Protein AF-A0A146MHS2-F1 (afdb_monomer)

Radius of gyration: 18.78 Å; Cα contacts (8 Å, |Δi|>4): 60; chains: 1; bounding box: 48×32×53 Å

Nearest PDB structures (foldseek):
  8ud1-assembly1_1W  TM=9.564E-01  e=1.256E-07  Sus scrofa
  8ca5-assem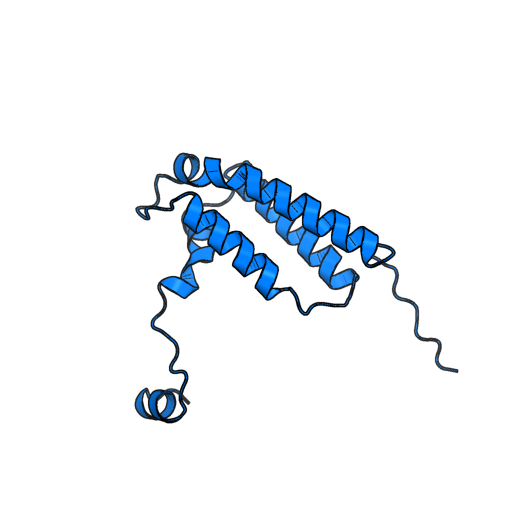bly1_W  TM=9.586E-01  e=1.730E-07  Mus musculus
  7vya-assembly1_E  TM=9.557E-01  e=2.949E-07  Sus scrofa
  7w1z-assembly1_E  TM=9.592E-01  e=3.650E-07  Sus scrofa
  6y79-assembly1_P  TM=8.421E-01  e=1.610E-05  Yarrowia lipolytica

InterPro domains:
  IPR016488 NADH dehydrogenase [ubiquinone] (complex I), alpha subcomplex, subunit 6 [PIRSF006643] (4-121)
  IPR016488 NADH dehydrogenase [ubiquinone] (complex I), alpha subcomplex, subunit 6 [PTHR12964] (6-120)
  IPR045299 NDUFA6, LYR domain [cd20266] (15-91)

pLDDT: mean 87.26, std 11.7, range [40.88, 97.81]

Structure (mmCIF, N/CA/C/O backbone):
data_AF-A0A146MHS2-F1
#
_entry.id   AF-A0A146MHS2-F1
#
loop_
_atom_site.group_PDB
_atom_site.id
_atom_site.type_symbol
_atom_site.label_atom_id
_atom_site.label_alt_id
_atom_site.label_comp_id
_atom_site.label_asym_id
_atom_site.label_entity_id
_atom_site.label_seq_id
_atom_site.pdbx_PDB_ins_code
_atom_site.Cartn_x
_atom_site.Cartn_y
_atom_site.Cartn_z
_atom_site.occupancy
_atom_site.B_iso_or_equiv
_atom_site.auth_seq_id
_atom_site.auth_comp_id
_atom_site.auth_asym_id
_atom_site.auth_atom_id
_atom_site.pdbx_PDB_model_num
ATOM 1 N N . MET A 1 1 ? -22.548 7.358 35.543 1.00 40.88 1 MET A N 1
ATOM 2 C CA . MET A 1 1 ? -22.529 6.824 34.163 1.00 40.88 1 MET A CA 1
ATOM 3 C C . MET A 1 1 ? -21.648 7.731 33.315 1.00 40.88 1 MET A C 1
ATOM 5 O O . MET A 1 1 ? -22.117 8.755 32.838 1.00 40.88 1 MET A O 1
ATOM 9 N N . SER A 1 2 ? -20.351 7.419 33.231 1.00 47.88 2 SER A N 1
ATOM 10 C CA . SER A 1 2 ? -19.401 8.141 32.376 1.00 47.88 2 SER A CA 1
ATOM 11 C C . SER A 1 2 ? -19.837 7.957 30.923 1.00 47.88 2 SER A C 1
ATOM 13 O O . SER A 1 2 ? -19.686 6.877 30.355 1.00 47.88 2 SER A O 1
ATOM 15 N N . GLY A 1 3 ? -20.494 8.973 30.364 1.00 53.56 3 GLY A N 1
ATOM 16 C CA . GLY A 1 3 ? -20.912 8.972 28.972 1.00 53.56 3 GLY A CA 1
ATOM 17 C C . GLY A 1 3 ? -19.668 8.948 28.101 1.00 53.56 3 GLY A C 1
ATOM 18 O O . GLY A 1 3 ? -18.960 9.951 28.013 1.00 53.56 3 GLY A O 1
ATOM 19 N N . VAL A 1 4 ? -19.390 7.806 27.474 1.00 59.06 4 VAL A N 1
ATOM 20 C CA . VAL A 1 4 ? -18.393 7.713 26.409 1.00 59.06 4 VAL A CA 1
ATOM 21 C C . VAL A 1 4 ? -18.814 8.731 25.355 1.00 59.06 4 VAL A C 1
ATOM 23 O O . VAL A 1 4 ? -19.807 8.530 24.658 1.00 59.06 4 VAL A O 1
ATOM 26 N N . LYS A 1 5 ? -18.123 9.878 25.300 1.00 60.97 5 LYS A N 1
ATOM 27 C CA . LYS A 1 5 ? -18.396 10.923 24.312 1.00 60.97 5 LYS A CA 1
ATOM 28 C C . LYS A 1 5 ? -18.246 10.280 22.938 1.00 60.97 5 LYS A C 1
ATOM 30 O O . LYS A 1 5 ? -17.130 9.971 22.527 1.00 60.97 5 LYS A O 1
ATOM 35 N N . ALA A 1 6 ? -19.369 10.052 22.258 1.00 66.56 6 ALA A N 1
ATOM 36 C CA . ALA A 1 6 ? -19.386 9.536 20.900 1.00 66.56 6 ALA A CA 1
ATOM 37 C C . ALA A 1 6 ? -18.605 10.515 20.015 1.00 66.56 6 ALA A C 1
ATOM 39 O O . ALA A 1 6 ? -19.066 11.621 19.722 1.00 66.56 6 ALA A O 1
ATOM 40 N N . ALA A 1 7 ? -17.373 10.142 19.668 1.00 71.19 7 ALA A N 1
ATOM 41 C CA . ALA A 1 7 ? -16.523 10.954 18.817 1.00 71.19 7 ALA A CA 1
ATOM 42 C C . ALA A 1 7 ? -17.188 11.077 17.444 1.00 71.19 7 ALA A C 1
ATOM 44 O O . ALA A 1 7 ? -17.619 10.076 16.868 1.00 71.19 7 ALA A O 1
ATOM 45 N N . ARG A 1 8 ? -17.287 12.307 16.927 1.00 76.94 8 ARG A N 1
ATOM 46 C CA . ARG A 1 8 ? -17.904 12.542 15.621 1.00 76.94 8 ARG A CA 1
ATOM 47 C C . ARG A 1 8 ? -17.107 11.793 14.541 1.00 76.94 8 ARG A C 1
ATOM 49 O O . ARG A 1 8 ? -15.880 11.932 14.510 1.00 76.94 8 ARG A O 1
ATOM 56 N N . PRO A 1 9 ? -17.768 11.003 13.677 1.00 77.88 9 PRO A N 1
ATOM 57 C CA . PRO A 1 9 ? -17.105 10.410 12.525 1.00 77.88 9 PRO A CA 1
ATOM 58 C C . PRO A 1 9 ? -16.625 11.520 11.586 1.00 77.88 9 PRO A C 1
ATOM 60 O O . PRO A 1 9 ? -17.307 12.533 11.432 1.00 77.88 9 PRO A O 1
ATOM 63 N N . ILE A 1 10 ? -15.456 11.330 10.969 1.00 82.56 10 ILE A N 1
ATOM 64 C CA . ILE A 1 10 ? -14.889 12.312 10.033 1.00 82.56 10 ILE A CA 1
ATOM 65 C C . ILE A 1 10 ? -15.715 12.312 8.749 1.00 82.56 10 ILE A C 1
ATOM 67 O O . ILE A 1 10 ? -16.176 13.359 8.302 1.00 82.56 10 ILE A O 1
ATOM 71 N N . LEU A 1 11 ? -15.914 11.127 8.164 1.00 88.25 11 LEU A N 1
ATOM 72 C CA . LEU A 1 11 ? -16.538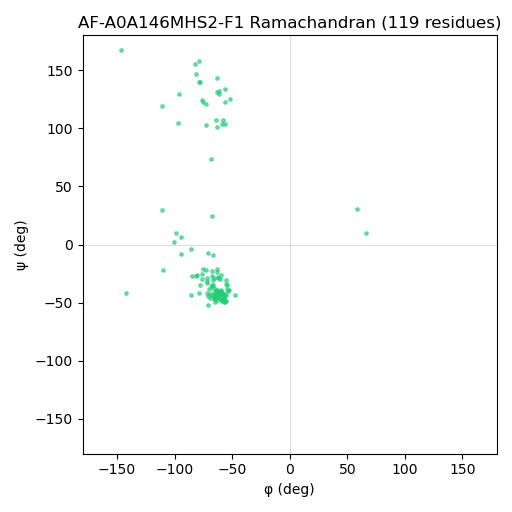 11.012 6.854 1.00 88.25 11 LEU A CA 1
ATOM 73 C C . LEU A 1 11 ? -17.459 9.793 6.756 1.00 88.25 11 LEU A C 1
ATOM 75 O O . LEU A 1 11 ? -18.506 9.877 6.113 1.00 88.25 11 LEU A O 1
ATOM 79 N N . SER A 1 12 ? -17.063 8.636 7.287 1.00 89.00 12 SER A N 1
ATOM 80 C CA . SER A 1 12 ? -17.819 7.380 7.217 1.00 89.00 12 SER A CA 1
ATOM 81 C C . SER A 1 12 ? -18.639 7.183 8.487 1.00 89.00 12 SER A C 1
ATOM 83 O O . SER A 1 12 ? -18.110 7.265 9.593 1.00 89.00 12 SER A O 1
ATOM 85 N N . ARG A 1 13 ? -19.937 6.892 8.350 1.00 89.94 13 ARG A N 1
ATOM 86 C CA . ARG A 1 13 ? -20.836 6.673 9.501 1.00 89.94 13 ARG A CA 1
ATOM 87 C C . ARG A 1 13 ? -20.784 5.241 10.025 1.00 89.94 13 ARG A C 1
ATOM 89 O O . ARG A 1 13 ? -21.067 4.997 11.191 1.00 89.94 13 ARG A O 1
ATOM 96 N N . ASN A 1 14 ? -20.455 4.292 9.153 1.00 92.12 14 ASN A N 1
ATOM 97 C CA . ASN A 1 14 ? -20.357 2.869 9.463 1.00 92.12 14 ASN A CA 1
ATOM 98 C C . ASN A 1 14 ? -19.245 2.202 8.630 1.00 92.12 14 ASN A C 1
ATOM 100 O O . ASN A 1 14 ? -18.731 2.766 7.660 1.00 92.12 14 ASN A O 1
ATOM 104 N N . HIS A 1 15 ? -18.885 0.971 8.997 1.00 93.06 15 HIS A N 1
ATOM 105 C CA . HIS A 1 15 ? -17.853 0.202 8.296 1.00 93.06 15 HIS A CA 1
ATOM 106 C C . HIS A 1 15 ? -18.197 -0.108 6.834 1.00 93.06 15 HIS A C 1
ATOM 108 O O . HIS A 1 15 ? -17.291 -0.255 6.015 1.00 93.06 15 HIS A O 1
ATOM 114 N N . ALA A 1 16 ? -19.481 -0.204 6.478 1.00 95.56 16 ALA A N 1
ATOM 115 C CA . ALA A 1 16 ? -19.889 -0.502 5.108 1.00 95.56 16 ALA A CA 1
ATOM 116 C C . ALA A 1 16 ? -19.596 0.672 4.156 1.00 95.56 16 ALA A C 1
ATOM 118 O O . ALA A 1 16 ? -19.157 0.451 3.026 1.00 95.56 16 ALA A O 1
ATOM 119 N N . GLU A 1 17 ? -19.797 1.912 4.610 1.00 94.88 17 GLU A N 1
ATOM 120 C CA . GLU A 1 17 ? -19.405 3.126 3.883 1.00 94.88 17 GLU A CA 1
ATOM 121 C C . GLU A 1 17 ? -17.886 3.236 3.756 1.00 94.88 17 GLU A C 1
ATOM 123 O O . GLU A 1 17 ? -17.380 3.427 2.647 1.00 94.88 17 GLU A O 1
ATOM 128 N N . ALA A 1 18 ? -17.159 3.026 4.859 1.00 95.00 18 ALA A N 1
ATOM 129 C CA . ALA A 1 18 ? -15.699 3.036 4.854 1.00 95.00 18 ALA A CA 1
ATOM 130 C C . ALA A 1 18 ? -15.148 1.996 3.864 1.00 95.00 18 ALA A C 1
ATOM 132 O O . ALA A 1 18 ? -14.343 2.323 2.994 1.00 95.00 18 ALA A O 1
ATOM 133 N N . ARG A 1 19 ? -15.663 0.758 3.897 1.00 95.62 19 ARG A N 1
ATOM 134 C CA . ARG A 1 19 ? -15.268 -0.316 2.971 1.00 95.62 19 ARG A CA 1
ATOM 135 C C . ARG A 1 19 ? -15.516 0.055 1.509 1.00 95.62 19 ARG A C 1
ATOM 137 O O . ARG A 1 19 ? -14.661 -0.212 0.667 1.00 95.62 19 ARG A O 1
ATOM 144 N N . ARG A 1 20 ? -16.658 0.677 1.189 1.00 96.50 20 ARG A N 1
ATOM 145 C CA . ARG A 1 20 ? -16.942 1.156 -0.177 1.00 96.50 20 ARG A CA 1
ATOM 146 C C . ARG A 1 20 ? -15.900 2.175 -0.640 1.00 96.50 20 ARG A C 1
ATOM 148 O O . ARG A 1 20 ? -15.430 2.082 -1.773 1.00 96.50 20 ARG A O 1
ATOM 155 N N . ARG A 1 21 ? -15.497 3.099 0.234 1.00 96.12 21 ARG A N 1
ATOM 156 C CA . ARG A 1 21 ? -14.469 4.105 -0.070 1.00 96.12 21 ARG A CA 1
ATOM 157 C C . ARG A 1 21 ? -13.084 3.496 -0.248 1.00 96.12 21 ARG A C 1
ATOM 159 O O . ARG A 1 21 ? -12.433 3.814 -1.238 1.00 96.12 21 ARG A O 1
ATOM 166 N N . VAL A 1 22 ? -12.683 2.565 0.622 1.00 96.75 22 VAL A N 1
ATOM 167 C CA . VAL A 1 22 ? -11.416 1.821 0.479 1.00 96.75 22 VAL A CA 1
ATOM 168 C C . VAL A 1 22 ? -11.359 1.094 -0.866 1.00 96.75 22 VAL A C 1
ATOM 170 O O . VAL A 1 22 ? -10.365 1.198 -1.577 1.00 96.75 22 VAL A O 1
ATOM 173 N N . ILE A 1 23 ? -12.431 0.397 -1.259 1.00 97.06 23 ILE A N 1
ATOM 174 C CA . ILE A 1 23 ? -12.478 -0.319 -2.546 1.00 97.06 23 ILE A CA 1
ATOM 175 C C . ILE A 1 23 ? -12.427 0.656 -3.726 1.00 97.06 23 ILE A C 1
ATOM 177 O O . ILE A 1 23 ? -11.748 0.385 -4.716 1.00 97.06 23 ILE A O 1
ATOM 181 N N . SER A 1 24 ? -13.132 1.786 -3.637 1.00 97.44 24 SER A N 1
ATOM 182 C CA . SER A 1 24 ? -13.083 2.824 -4.671 1.00 97.44 24 SER A CA 1
ATOM 183 C C . SER A 1 24 ? -11.659 3.354 -4.862 1.00 97.44 24 SER A C 1
ATOM 185 O O . SER A 1 24 ? -11.156 3.385 -5.986 1.00 97.44 24 SER A O 1
ATOM 187 N N . LEU A 1 25 ? -10.978 3.668 -3.756 1.00 97.69 25 LEU A N 1
ATOM 188 C CA . LEU A 1 25 ? -9.588 4.111 -3.744 1.00 97.69 25 LEU A CA 1
ATOM 189 C C . LEU A 1 25 ? -8.639 3.044 -4.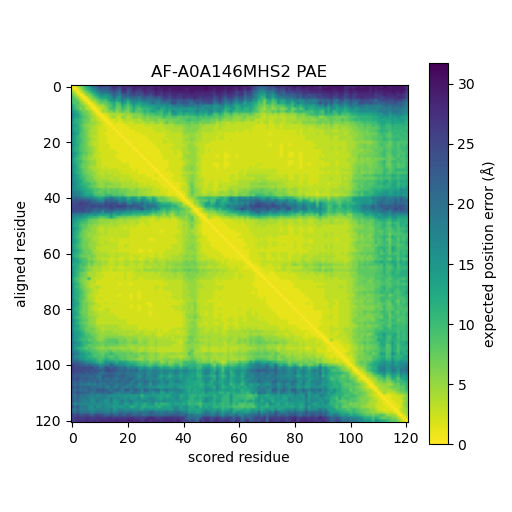309 1.00 97.69 25 LEU A C 1
ATOM 191 O O . LEU A 1 25 ? -7.807 3.362 -5.153 1.00 97.69 25 LEU A O 1
ATOM 195 N N . TYR A 1 26 ? -8.803 1.775 -3.919 1.00 97.81 26 TYR A N 1
ATOM 196 C CA . TYR A 1 26 ? -8.012 0.667 -4.463 1.00 97.81 26 TYR A CA 1
ATOM 197 C C . TYR A 1 26 ? -8.143 0.571 -5.988 1.00 97.81 26 TYR A C 1
ATOM 199 O O . TYR A 1 26 ? -7.152 0.433 -6.700 1.00 97.81 26 TYR A O 1
ATOM 207 N N . ARG A 1 27 ? -9.369 0.697 -6.514 1.00 97.81 27 ARG A N 1
ATOM 208 C CA . ARG A 1 27 ? -9.621 0.690 -7.963 1.00 97.81 27 ARG A CA 1
ATOM 209 C C . ARG A 1 27 ? -9.031 1.915 -8.660 1.00 97.81 27 ARG A C 1
ATOM 211 O O . ARG A 1 27 ? -8.630 1.793 -9.812 1.00 97.81 27 ARG A O 1
ATOM 218 N N . ALA A 1 28 ? -9.026 3.078 -8.008 1.00 97.81 28 ALA A N 1
ATOM 219 C CA . ALA A 1 28 ? -8.418 4.290 -8.548 1.00 97.81 28 ALA A CA 1
ATOM 220 C C . ALA A 1 28 ? -6.902 4.121 -8.700 1.00 97.81 28 ALA A C 1
ATOM 222 O O . ALA A 1 28 ? -6.389 4.290 -9.801 1.00 97.81 28 ALA A O 1
ATOM 223 N N . TRP A 1 29 ? -6.228 3.644 -7.650 1.00 97.25 29 TRP A N 1
ATOM 224 C CA . TRP A 1 29 ? -4.814 3.278 -7.712 1.00 97.25 29 TRP A CA 1
ATOM 225 C C . TRP A 1 29 ? -4.536 2.242 -8.794 1.00 97.25 29 TRP A C 1
ATOM 227 O O . TRP A 1 29 ? -3.658 2.447 -9.623 1.00 97.25 29 TRP A O 1
ATOM 237 N N . TYR A 1 30 ? -5.328 1.168 -8.855 1.00 96.50 30 TYR A N 1
ATOM 238 C CA . TYR A 1 30 ? -5.142 0.111 -9.850 1.00 96.50 30 TYR A CA 1
ATOM 239 C C . TYR A 1 30 ? -5.146 0.636 -11.295 1.00 96.50 30 TYR A C 1
ATOM 241 O O . TYR A 1 30 ? -4.413 0.112 -12.127 1.00 96.50 30 TYR A O 1
ATOM 249 N N . ARG A 1 31 ? -5.939 1.675 -11.595 1.00 96.62 31 ARG A N 1
ATOM 250 C CA . ARG A 1 31 ? -5.952 2.321 -12.917 1.00 96.62 31 ARG A CA 1
ATOM 251 C C . ARG A 1 31 ? -4.759 3.243 -13.159 1.00 96.62 31 ARG A C 1
ATOM 253 O O . ARG A 1 31 ? -4.382 3.386 -14.312 1.00 96.62 31 ARG A O 1
ATOM 260 N N . GLN A 1 32 ? -4.193 3.850 -12.115 1.00 94.69 32 GLN A N 1
ATOM 261 C CA . GLN A 1 32 ? -3.045 4.752 -12.247 1.00 94.69 32 GLN A CA 1
ATOM 262 C C . GLN A 1 32 ? -1.724 3.994 -12.437 1.00 94.69 32 GLN A C 1
ATOM 264 O O . GLN A 1 32 ? -0.855 4.447 -13.174 1.00 94.69 32 GLN A O 1
ATOM 269 N N . LEU A 1 33 ? -1.572 2.821 -11.808 1.00 93.56 33 LEU A N 1
ATOM 270 C CA . LEU A 1 33 ? -0.304 2.078 -11.801 1.00 93.56 33 LEU A CA 1
ATOM 271 C C . LEU A 1 33 ? 0.320 1.815 -13.187 1.00 93.56 33 LEU A C 1
ATOM 273 O O . LEU A 1 33 ? 1.537 1.930 -13.285 1.00 93.56 33 LEU A O 1
ATOM 277 N N . PRO A 1 34 ? -0.432 1.489 -14.259 1.00 93.94 34 PRO A N 1
ATOM 278 C CA . PRO A 1 34 ? 0.159 1.265 -15.578 1.00 93.94 34 PRO A CA 1
ATOM 279 C C . PRO A 1 34 ? 0.841 2.493 -16.197 1.00 93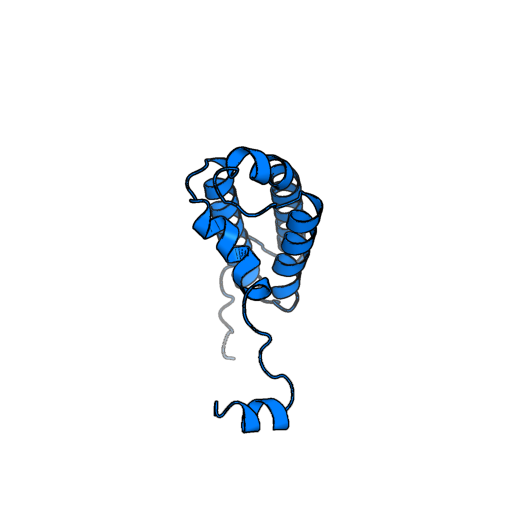.94 34 PRO A C 1
ATOM 281 O O . PRO A 1 34 ? 1.677 2.324 -17.081 1.00 93.94 34 PRO A O 1
ATOM 284 N N . PHE A 1 35 ? 0.504 3.708 -15.756 1.00 92.12 35 PHE A N 1
ATOM 285 C CA . PHE A 1 35 ? 1.122 4.939 -16.258 1.00 92.12 35 PHE A CA 1
ATOM 286 C C . PHE A 1 35 ? 2.475 5.226 -15.596 1.00 92.12 35 PHE A C 1
ATOM 288 O O . PHE A 1 35 ? 3.362 5.784 -16.240 1.00 92.12 35 PHE A O 1
ATOM 295 N N . ILE A 1 36 ? 2.674 4.742 -14.365 1.00 91.19 36 ILE A N 1
ATOM 296 C CA . ILE A 1 36 ? 3.859 5.031 -13.549 1.00 91.19 36 ILE A CA 1
ATOM 297 C C . ILE A 1 36 ? 5.176 4.660 -14.252 1.00 91.19 36 ILE A C 1
ATOM 299 O O . ILE A 1 36 ? 6.044 5.522 -14.310 1.00 91.19 36 ILE A O 1
ATOM 303 N N . PRO A 1 37 ? 5.375 3.460 -14.839 1.00 89.62 37 PRO A N 1
ATOM 304 C CA . PRO A 1 37 ? 6.662 3.120 -15.459 1.00 89.62 37 PRO A CA 1
ATOM 305 C C . PRO A 1 37 ? 7.053 4.049 -16.614 1.00 89.62 37 PRO A C 1
ATOM 307 O O . PRO A 1 37 ? 8.233 4.272 -16.863 1.00 89.62 37 PRO A O 1
ATOM 310 N N . LYS A 1 38 ? 6.056 4.593 -17.324 1.00 88.00 38 LYS A N 1
ATOM 311 C CA . LYS A 1 38 ? 6.276 5.541 -18.418 1.00 88.00 38 LYS A CA 1
ATOM 312 C C . LYS A 1 38 ? 6.558 6.946 -17.891 1.00 88.00 38 LYS A C 1
ATOM 314 O O . LYS A 1 38 ? 7.406 7.639 -18.433 1.00 88.00 38 LYS A O 1
ATOM 319 N N . GLU A 1 39 ? 5.815 7.367 -16.876 1.00 89.25 39 GLU A N 1
ATOM 320 C CA . GLU A 1 39 ? 5.920 8.693 -16.266 1.00 89.25 39 GLU A CA 1
ATOM 321 C C . GLU A 1 39 ? 7.204 8.866 -15.440 1.00 89.25 39 GLU A C 1
ATOM 323 O O . GLU A 1 39 ? 7.784 9.947 -15.425 1.00 89.25 39 GLU A O 1
ATOM 328 N N . TYR A 1 40 ? 7.673 7.786 -14.814 1.00 86.62 40 TYR A N 1
ATOM 329 C CA . TYR A 1 40 ? 8.819 7.744 -13.902 1.00 86.62 40 TYR A CA 1
ATOM 330 C C . TYR A 1 40 ? 10.016 6.979 -14.492 1.00 86.62 40 TYR A C 1
ATOM 332 O O . TYR A 1 40 ? 10.806 6.374 -13.767 1.00 86.62 40 TYR A O 1
ATOM 340 N N . SER A 1 41 ? 10.158 6.983 -15.821 1.00 77.81 41 SER A N 1
ATOM 341 C CA . SER A 1 41 ? 11.186 6.207 -16.531 1.00 77.81 41 SER A CA 1
ATOM 342 C C . SER A 1 41 ? 12.626 6.664 -16.264 1.00 77.81 41 SER A C 1
ATOM 344 O O . SER A 1 41 ? 13.564 6.023 -16.728 1.00 77.81 41 SER A O 1
ATOM 346 N N . HIS A 1 42 ? 12.823 7.802 -15.591 1.00 70.81 42 HIS A N 1
ATOM 347 C CA . HIS A 1 42 ? 14.154 8.338 -15.302 1.00 70.81 42 HIS A CA 1
ATOM 348 C C . HIS A 1 42 ? 14.858 7.581 -14.172 1.00 70.81 42 HIS A C 1
ATOM 350 O O . HIS A 1 42 ? 16.089 7.588 -14.095 1.00 70.81 42 HIS A O 1
ATOM 356 N N . SER A 1 43 ? 14.102 6.882 -13.329 1.00 65.25 43 SER A N 1
ATOM 357 C CA . SER A 1 43 ? 14.651 5.980 -12.334 1.00 65.25 43 SER A CA 1
ATOM 358 C C . SER A 1 43 ? 15.117 4.691 -12.999 1.00 65.25 43 SER A C 1
ATOM 360 O O . SER A 1 43 ? 14.340 4.003 -13.652 1.00 65.25 43 SER A O 1
ATOM 362 N N . SER A 1 44 ? 16.381 4.328 -12.798 1.00 57.53 44 SER A N 1
ATOM 363 C CA . SER A 1 44 ? 17.039 3.134 -13.351 1.00 57.53 44 SER A CA 1
ATOM 364 C C . SER A 1 44 ? 16.516 1.795 -12.796 1.00 57.53 44 SER A C 1
ATOM 366 O O . SER A 1 44 ? 17.253 0.811 -12.759 1.00 57.53 44 SER A O 1
ATOM 368 N N . VAL A 1 45 ? 15.276 1.751 -12.307 1.00 63.81 45 VAL A N 1
ATOM 369 C CA . VAL A 1 45 ? 14.632 0.566 -11.743 1.00 63.81 45 VAL A CA 1
ATOM 370 C C . VAL A 1 45 ? 13.521 0.121 -12.685 1.00 63.81 45 VAL A C 1
ATOM 372 O O . VAL A 1 45 ? 12.548 0.846 -12.893 1.00 63.81 45 VAL A O 1
ATOM 375 N N . ASP A 1 46 ? 13.645 -1.100 -13.204 1.00 72.25 46 ASP A N 1
ATOM 376 C CA . ASP A 1 46 ? 12.654 -1.751 -14.065 1.00 72.25 46 ASP A CA 1
ATOM 377 C C . ASP A 1 46 ? 11.372 -2.100 -13.281 1.00 72.25 46 ASP A C 1
ATOM 379 O O . ASP A 1 46 ? 11.089 -3.257 -12.950 1.00 72.25 46 ASP A O 1
ATOM 383 N N . LEU A 1 47 ? 10.564 -1.089 -12.950 1.00 82.69 47 LEU A N 1
ATOM 384 C CA . LEU A 1 47 ? 9.247 -1.293 -12.355 1.00 82.69 47 LEU A CA 1
ATOM 385 C C . LEU A 1 47 ? 8.280 -1.822 -13.409 1.00 82.69 47 LEU A C 1
ATOM 387 O O . LEU A 1 47 ? 7.730 -1.089 -14.229 1.00 82.69 47 LEU A O 1
ATOM 391 N N . THR A 1 48 ? 8.013 -3.121 -13.346 1.00 89.81 48 THR A N 1
ATOM 392 C CA . THR A 1 48 ? 6.965 -3.730 -14.163 1.00 89.81 48 THR A CA 1
ATOM 393 C C . THR A 1 48 ? 5.587 -3.528 -13.522 1.00 89.81 48 THR A C 1
ATOM 395 O O . THR A 1 48 ? 5.421 -3.537 -12.299 1.00 89.81 48 THR A O 1
ATOM 398 N N . VAL A 1 49 ? 4.551 -3.390 -14.354 1.00 92.06 49 VAL A N 1
ATOM 399 C CA . VAL A 1 49 ? 3.155 -3.230 -13.900 1.00 92.06 49 VAL A CA 1
ATOM 400 C C . VAL A 1 49 ? 2.707 -4.341 -12.923 1.00 92.06 49 VAL A C 1
ATOM 402 O O . VAL A 1 49 ? 2.065 -4.025 -11.916 1.00 92.06 49 VAL A O 1
ATOM 405 N N . PRO A 1 50 ? 3.066 -5.630 -13.114 1.00 93.44 50 PRO A N 1
ATOM 406 C CA . PRO A 1 50 ? 2.759 -6.679 -12.141 1.00 93.44 50 PRO A CA 1
ATOM 407 C C . PRO A 1 50 ? 3.372 -6.448 -10.752 1.00 93.44 50 PRO A C 1
ATOM 409 O O . PRO A 1 50 ? 2.697 -6.703 -9.749 1.00 93.44 50 PRO A O 1
ATOM 412 N N . VAL A 1 51 ? 4.610 -5.940 -10.686 1.00 91.81 51 VAL A N 1
ATOM 413 C CA . VAL A 1 51 ? 5.305 -5.621 -9.425 1.00 91.81 51 VAL A CA 1
ATOM 414 C C . VAL A 1 51 ? 4.584 -4.490 -8.697 1.00 91.81 51 VAL A C 1
ATOM 416 O O . VAL A 1 51 ? 4.249 -4.632 -7.519 1.00 91.81 51 VAL A O 1
ATOM 419 N N . LEU A 1 52 ? 4.219 -3.423 -9.414 1.00 93.25 52 LEU A N 1
ATOM 420 C CA . LEU A 1 52 ? 3.426 -2.319 -8.863 1.00 93.25 52 LEU A CA 1
ATOM 421 C C . LEU A 1 52 ? 2.089 -2.805 -8.277 1.00 93.25 52 LEU A C 1
ATOM 423 O O . LEU A 1 52 ? 1.704 -2.431 -7.167 1.00 93.25 52 LEU A O 1
ATOM 427 N N . HIS A 1 53 ? 1.380 -3.688 -8.986 1.00 94.94 53 HIS A N 1
ATOM 428 C CA . HIS A 1 53 ? 0.126 -4.259 -8.490 1.00 94.94 53 HIS A CA 1
ATOM 429 C C . HIS A 1 53 ? 0.313 -5.142 -7.253 1.00 94.94 53 HIS A C 1
ATOM 431 O O . HIS A 1 53 ? -0.554 -5.156 -6.372 1.00 94.94 53 HIS A O 1
ATOM 437 N N . ALA A 1 54 ? 1.403 -5.910 -7.188 1.00 94.38 54 ALA A N 1
ATOM 438 C CA . ALA A 1 54 ? 1.736 -6.698 -6.010 1.00 94.38 54 ALA A CA 1
ATOM 439 C C . ALA A 1 54 ? 1.994 -5.789 -4.807 1.00 94.38 54 ALA A C 1
ATOM 441 O O . ALA A 1 54 ? 1.395 -6.013 -3.751 1.00 94.38 54 ALA A O 1
ATOM 442 N N . ARG A 1 55 ? 2.761 -4.712 -5.006 1.00 93.38 55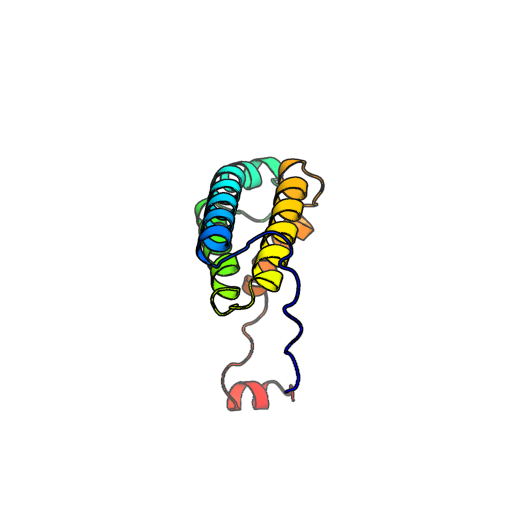 ARG A N 1
ATOM 443 C CA . ARG A 1 55 ? 3.059 -3.754 -3.945 1.00 93.38 55 ARG A CA 1
ATOM 444 C C . ARG A 1 55 ? 1.815 -3.030 -3.446 1.00 93.38 55 ARG A C 1
ATOM 446 O O . ARG A 1 55 ? 1.586 -2.979 -2.243 1.00 93.38 55 ARG A O 1
ATOM 453 N N . LEU A 1 56 ? 0.928 -2.598 -4.346 1.00 95.44 56 LEU A N 1
ATOM 454 C CA . LEU A 1 56 ? -0.363 -2.011 -3.966 1.00 95.44 56 LEU A CA 1
ATOM 455 C C . LEU A 1 56 ? -1.181 -2.950 -3.065 1.00 95.44 56 LEU A C 1
ATOM 457 O O . LEU A 1 56 ? -1.772 -2.518 -2.077 1.00 95.44 56 LEU A O 1
ATOM 461 N N . ARG A 1 57 ? -1.226 -4.252 -3.382 1.00 96.19 57 ARG A N 1
ATOM 462 C CA . ARG A 1 57 ? -1.930 -5.232 -2.534 1.00 96.19 57 ARG A CA 1
ATOM 463 C C . ARG A 1 57 ? -1.293 -5.359 -1.157 1.00 96.19 57 ARG A C 1
ATOM 465 O O . ARG A 1 57 ? -2.017 -5.532 -0.179 1.00 96.19 57 ARG A O 1
ATOM 472 N N . GLU A 1 58 ? 0.029 -5.323 -1.083 1.00 95.25 58 GLU A N 1
ATOM 473 C CA . GLU A 1 58 ? 0.756 -5.402 0.177 1.00 95.25 58 GLU A CA 1
ATOM 474 C C . GLU A 1 58 ? 0.476 -4.186 1.065 1.00 95.25 58 GLU A C 1
ATOM 476 O O . GLU A 1 58 ? 0.094 -4.356 2.221 1.00 95.25 58 GLU A O 1
ATOM 481 N N . GLU A 1 59 ? 0.542 -2.975 0.510 1.00 94.69 59 GLU A N 1
ATOM 482 C CA . GLU A 1 59 ? 0.277 -1.731 1.244 1.00 94.69 59 GLU A CA 1
ATOM 483 C C . GLU A 1 59 ? -1.149 -1.669 1.813 1.00 94.69 59 GLU A C 1
ATOM 485 O O . GLU A 1 59 ? -1.361 -1.295 2.970 1.00 94.69 59 GLU A O 1
ATOM 490 N N . PHE A 1 60 ? -2.148 -2.128 1.052 1.00 95.94 60 PHE A N 1
ATOM 491 C CA . PHE A 1 60 ? -3.516 -2.244 1.569 1.00 95.94 60 PHE A CA 1
ATOM 492 C C . PHE A 1 60 ? -3.635 -3.328 2.652 1.00 95.94 60 PHE A C 1
ATOM 494 O O . PHE A 1 60 ? -4.381 -3.156 3.617 1.00 95.94 60 PHE A O 1
ATOM 501 N N . ARG A 1 61 ? -2.888 -4.436 2.537 1.00 95.62 61 ARG A N 1
ATOM 502 C CA . ARG A 1 61 ? -2.885 -5.515 3.539 1.00 95.62 61 ARG A CA 1
ATOM 503 C C . ARG A 1 61 ? -2.188 -5.130 4.839 1.00 95.62 61 ARG A C 1
ATOM 505 O O . ARG A 1 61 ? -2.637 -5.604 5.881 1.00 95.62 61 ARG A O 1
ATOM 512 N N . LYS A 1 62 ? -1.166 -4.267 4.810 1.00 94.19 62 LYS A N 1
ATOM 513 C CA . LYS A 1 62 ? -0.505 -3.743 6.024 1.00 94.19 62 LYS A CA 1
ATOM 514 C C . LYS A 1 62 ? -1.503 -3.085 6.984 1.00 94.19 62 LYS A C 1
ATOM 516 O O . LYS A 1 62 ? -1.338 -3.163 8.192 1.00 94.19 62 LYS A O 1
ATOM 521 N N . ASN A 1 63 ? -2.579 -2.507 6.448 1.00 95.00 63 ASN A N 1
ATOM 522 C CA . ASN A 1 63 ? -3.602 -1.792 7.212 1.00 95.00 63 ASN A CA 1
ATOM 523 C C . ASN A 1 63 ? -4.862 -2.630 7.517 1.00 95.00 63 ASN A C 1
ATOM 525 O O . ASN A 1 63 ? -5.863 -2.082 7.978 1.00 95.00 63 ASN A O 1
ATOM 529 N N . LYS A 1 64 ? -4.848 -3.949 7.265 1.00 94.38 64 LYS A N 1
ATOM 530 C CA . LYS A 1 64 ? -6.041 -4.814 7.382 1.00 94.38 64 LYS A CA 1
ATOM 531 C C . LYS A 1 64 ? -6.619 -4.897 8.802 1.00 94.38 64 LYS A C 1
ATOM 533 O O . LYS A 1 64 ? -7.816 -5.119 8.955 1.00 94.38 64 LYS A O 1
ATOM 538 N N . ASP A 1 65 ? -5.773 -4.746 9.821 1.00 95.50 65 ASP A N 1
ATOM 539 C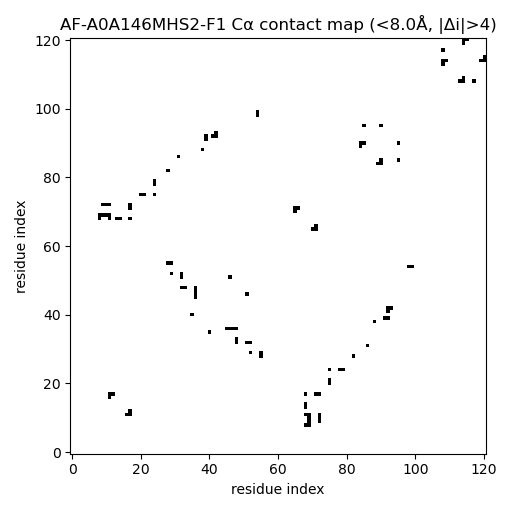 CA . ASP A 1 65 ? -6.139 -4.969 11.226 1.00 95.50 65 ASP A CA 1
ATOM 540 C C . ASP A 1 65 ? -6.758 -3.718 11.880 1.00 95.50 65 ASP A C 1
ATOM 542 O O . ASP A 1 65 ? -7.223 -3.760 13.022 1.00 95.5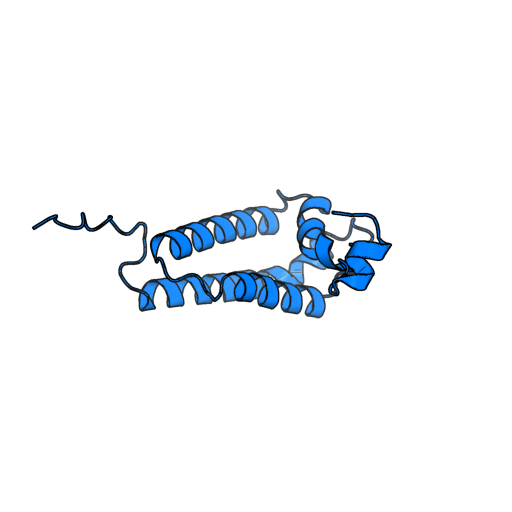0 65 ASP A O 1
ATOM 546 N N . ILE A 1 66 ? -6.805 -2.597 11.152 1.00 94.62 66 ILE A N 1
ATOM 547 C CA . ILE A 1 66 ? -7.336 -1.324 11.638 1.00 94.62 66 ILE A CA 1
ATOM 548 C C . ILE A 1 66 ? -8.865 -1.378 11.682 1.00 94.62 66 ILE A C 1
ATOM 550 O O . ILE A 1 66 ? -9.530 -1.584 10.667 1.00 94.62 66 ILE A O 1
ATOM 554 N N . LYS A 1 67 ? -9.426 -1.142 12.875 1.00 93.06 67 LYS A N 1
ATOM 555 C CA . LYS A 1 67 ? -10.878 -1.173 13.124 1.00 93.06 67 LYS A CA 1
ATOM 556 C C . LYS A 1 67 ? -11.503 0.198 13.395 1.00 93.06 67 LYS A C 1
ATOM 558 O O . LYS A 1 67 ? -12.702 0.347 13.216 1.00 93.06 67 LYS A O 1
ATOM 563 N N . ASP A 1 68 ? -10.750 1.209 13.822 1.00 92.62 68 ASP A N 1
ATOM 564 C CA . ASP A 1 68 ? -11.340 2.535 14.070 1.00 92.62 68 ASP A CA 1
ATOM 565 C C . ASP A 1 68 ? -11.679 3.225 12.738 1.00 92.62 68 ASP A C 1
ATOM 567 O O . ASP A 1 68 ? -10.792 3.476 11.918 1.00 92.62 68 ASP A O 1
ATOM 571 N N . LEU A 1 69 ? -12.958 3.564 12.534 1.00 92.50 69 LEU A N 1
ATOM 572 C CA . LEU A 1 69 ? -13.432 4.254 11.329 1.00 92.50 69 LEU A CA 1
ATOM 573 C C . LEU A 1 69 ? -12.672 5.547 11.043 1.00 92.50 69 LEU A C 1
ATOM 575 O O . LEU A 1 69 ? -12.410 5.848 9.883 1.00 92.50 69 LEU A O 1
ATOM 579 N N . ARG A 1 70 ? -12.321 6.318 12.074 1.00 92.31 70 ARG A N 1
ATOM 580 C CA . ARG A 1 70 ? -11.662 7.620 11.898 1.00 92.31 70 ARG A CA 1
ATOM 581 C C . ARG A 1 70 ? -10.252 7.444 11.355 1.00 92.31 70 ARG A C 1
ATOM 583 O O . ARG A 1 70 ? -9.808 8.235 10.532 1.00 92.31 70 ARG A O 1
ATOM 590 N N . ILE A 1 71 ? -9.571 6.384 11.791 1.00 94.19 71 ILE A N 1
ATOM 591 C CA . ILE A 1 71 ? -8.244 6.030 11.284 1.00 94.19 71 ILE A CA 1
ATOM 592 C C . ILE A 1 71 ? -8.362 5.553 9.838 1.00 94.19 71 ILE A C 1
ATOM 594 O O . ILE A 1 71 ? -7.570 5.971 8.998 1.00 94.19 71 ILE A O 1
ATOM 598 N N . ILE A 1 72 ? -9.377 4.741 9.525 1.00 95.50 72 ILE A N 1
ATOM 599 C CA . ILE A 1 72 ? -9.638 4.300 8.150 1.00 95.50 72 ILE A CA 1
ATOM 600 C C . ILE A 1 72 ? -9.892 5.509 7.238 1.00 95.50 72 ILE A C 1
ATOM 602 O O . ILE A 1 72 ? -9.265 5.612 6.188 1.00 95.50 72 ILE A O 1
ATOM 606 N N . ASP A 1 73 ? -10.751 6.447 7.643 1.00 94.69 73 ASP A N 1
ATOM 607 C CA . ASP A 1 73 ? -11.034 7.666 6.876 1.00 94.69 73 ASP A CA 1
ATOM 608 C C . ASP A 1 73 ? -9.781 8.530 6.682 1.00 94.69 73 ASP A C 1
ATOM 610 O O . ASP A 1 73 ? -9.525 9.008 5.576 1.00 94.69 73 ASP A O 1
ATOM 614 N N . LEU A 1 74 ? -8.969 8.695 7.731 1.00 95.06 74 LEU A N 1
ATOM 615 C CA . LEU A 1 74 ? -7.716 9.443 7.651 1.00 95.06 74 LEU A CA 1
ATOM 616 C C . LEU A 1 74 ? -6.726 8.790 6.677 1.00 95.06 74 LEU A C 1
ATOM 618 O O . LEU A 1 74 ? -6.080 9.484 5.893 1.00 95.06 74 LEU A O 1
ATOM 622 N N . LEU A 1 75 ? -6.619 7.459 6.703 1.00 96.44 75 LEU A N 1
ATOM 623 C CA . LEU A 1 75 ? -5.778 6.716 5.769 1.00 96.44 75 LEU A CA 1
ATOM 624 C C . LEU A 1 75 ? -6.288 6.855 4.338 1.00 96.44 75 LEU A C 1
ATOM 626 O O . LEU A 1 75 ? -5.489 7.127 3.449 1.00 96.44 75 LEU A O 1
ATOM 630 N N . ILE A 1 76 ? -7.598 6.740 4.110 1.00 96.19 76 ILE A N 1
ATOM 631 C CA . ILE A 1 76 ? -8.182 6.962 2.782 1.00 96.19 76 ILE A CA 1
ATOM 632 C C . ILE A 1 76 ? -7.800 8.350 2.269 1.00 96.19 76 ILE A C 1
ATOM 634 O O . ILE A 1 76 ? -7.316 8.455 1.148 1.00 96.19 76 ILE A O 1
ATOM 638 N N . HIS A 1 77 ? -7.962 9.393 3.088 1.00 96.19 77 HIS A N 1
ATOM 639 C CA . HIS A 1 77 ? -7.620 10.755 2.686 1.00 96.19 77 HIS A CA 1
ATOM 640 C C . HIS A 1 77 ? -6.127 10.906 2.361 1.00 96.19 77 HIS A C 1
ATOM 642 O O . HIS A 1 77 ? -5.775 11.454 1.319 1.00 96.19 77 HIS A O 1
ATOM 648 N N . ARG A 1 78 ? -5.242 10.345 3.195 1.00 96.62 78 ARG A N 1
ATOM 649 C CA . ARG A 1 78 ? -3.794 10.340 2.937 1.00 96.62 78 ARG A CA 1
ATOM 650 C C . ARG A 1 78 ? -3.461 9.694 1.590 1.00 96.62 78 ARG A C 1
ATOM 652 O O . ARG A 1 78 ? -2.741 10.279 0.794 1.00 96.62 78 ARG A O 1
ATOM 659 N N . TRP A 1 79 ? -4.013 8.514 1.326 1.00 96.88 79 TRP A N 1
ATOM 660 C CA . TRP A 1 79 ? -3.766 7.771 0.089 1.00 96.88 79 TRP A CA 1
ATOM 661 C C . TRP A 1 79 ? -4.445 8.384 -1.145 1.00 96.88 79 TRP A C 1
ATOM 663 O O . TRP A 1 79 ? -4.024 8.108 -2.266 1.00 96.88 79 TRP A O 1
ATOM 673 N N . GLN A 1 80 ? -5.493 9.191 -0.965 1.00 97.25 80 GLN A N 1
ATOM 674 C CA . GLN A 1 80 ? -6.074 10.004 -2.036 1.00 97.25 80 GLN A CA 1
ATOM 675 C C . GLN A 1 80 ? -5.148 11.157 -2.424 1.00 97.25 80 GLN A C 1
ATOM 677 O O . GLN A 1 80 ? -4.942 11.374 -3.613 1.00 97.25 80 GLN A O 1
ATOM 682 N N . ASN A 1 81 ? -4.571 11.856 -1.444 1.00 97.12 81 ASN A N 1
ATOM 683 C CA . ASN A 1 81 ? -3.606 12.926 -1.709 1.00 97.12 81 ASN A CA 1
ATOM 684 C C . ASN A 1 81 ? -2.357 12.370 -2.401 1.00 97.12 81 ASN A C 1
ATOM 686 O O . ASN A 1 81 ? -1.948 12.886 -3.432 1.00 97.12 81 ASN A O 1
ATOM 690 N N . GLU A 1 82 ? -1.842 11.243 -1.911 1.00 96.12 82 GLU A N 1
ATOM 691 C CA . GLU A 1 82 ? -0.726 10.522 -2.530 1.00 96.12 82 GLU A CA 1
ATOM 692 C C . GLU A 1 82 ? -1.017 10.151 -3.998 1.00 96.12 82 GLU A C 1
ATOM 694 O O . GLU A 1 82 ? -0.173 10.331 -4.872 1.00 96.12 82 GLU A O 1
ATOM 699 N N . LEU A 1 83 ? -2.236 9.680 -4.299 1.00 96.75 83 LEU A N 1
ATOM 700 C CA . LEU A 1 83 ? -2.641 9.366 -5.671 1.00 96.75 83 LEU A CA 1
ATOM 701 C C . LEU A 1 83 ? -2.636 10.610 -6.564 1.00 96.75 83 LEU A C 1
ATOM 703 O O . LEU A 1 83 ? -2.235 10.522 -7.721 1.00 96.75 83 LEU A O 1
ATOM 707 N N . LEU A 1 84 ? -3.092 11.752 -6.042 1.00 96.94 84 LEU A N 1
ATOM 708 C CA . LEU A 1 84 ? -3.073 13.017 -6.774 1.00 96.94 84 LEU A CA 1
ATOM 709 C C . LEU A 1 84 ? -1.640 13.476 -7.039 1.00 96.94 84 LEU A C 1
ATOM 711 O O . LEU A 1 84 ? -1.351 13.877 -8.160 1.00 96.94 84 LEU A O 1
ATOM 715 N N . GLU A 1 85 ? -0.751 13.390 -6.053 1.00 96.06 85 GLU A N 1
ATOM 716 C CA . GLU A 1 85 ? 0.655 13.768 -6.219 1.00 96.06 85 GLU A CA 1
ATOM 717 C C . GLU A 1 85 ? 1.357 12.918 -7.282 1.00 96.06 85 GLU A C 1
ATOM 719 O O . GLU A 1 85 ? 2.101 13.456 -8.099 1.00 96.06 85 GLU A O 1
ATOM 724 N N . VAL A 1 86 ? 1.097 11.607 -7.304 1.00 93.75 86 VAL A N 1
ATOM 725 C CA . VAL A 1 86 ? 1.653 10.706 -8.323 1.00 93.75 86 VAL A CA 1
ATOM 726 C C . VAL A 1 86 ? 1.031 10.978 -9.692 1.00 93.75 86 VAL A C 1
ATOM 728 O O . VAL A 1 86 ? 1.752 11.111 -10.672 1.00 93.75 86 VAL A O 1
ATOM 731 N N . ALA A 1 87 ? -0.294 11.119 -9.776 1.00 93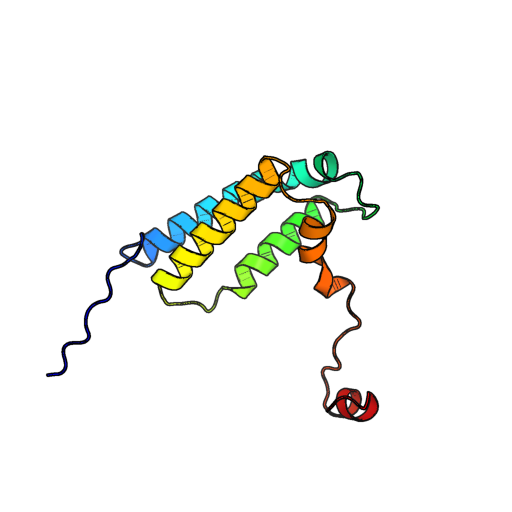.62 87 ALA A N 1
ATOM 732 C CA . ALA A 1 87 ? -0.978 11.338 -11.052 1.00 93.62 87 ALA A CA 1
ATOM 733 C C . ALA A 1 87 ? -0.641 12.687 -11.709 1.00 93.62 87 ALA A C 1
ATOM 735 O O . ALA A 1 87 ? -0.681 12.795 -12.930 1.00 93.62 87 ALA A O 1
ATOM 736 N N . HIS A 1 88 ? -0.314 13.713 -10.916 1.00 94.75 88 HIS A N 1
ATOM 737 C CA . HIS A 1 88 ? 0.116 15.021 -11.422 1.00 94.75 88 HIS A CA 1
ATOM 738 C C . HIS A 1 88 ? 1.641 15.168 -11.522 1.00 94.75 88 HIS A C 1
ATOM 740 O O . HIS A 1 88 ? 2.114 16.264 -11.819 1.00 94.75 88 HIS A O 1
ATOM 746 N N . LEU A 1 89 ? 2.411 14.100 -11.275 1.00 91.44 89 LEU A N 1
ATOM 747 C CA . LEU A 1 89 ? 3.880 14.112 -11.310 1.00 91.44 89 LEU A CA 1
ATOM 748 C C . LEU A 1 89 ? 4.510 15.121 -10.337 1.00 91.44 89 LEU A C 1
ATOM 750 O O . LEU A 1 89 ? 5.575 15.678 -10.590 1.00 91.44 89 LEU A O 1
ATOM 754 N N . TRP A 1 90 ? 3.848 15.377 -9.207 1.00 94.19 90 TRP A N 1
ATOM 755 C CA . TRP A 1 90 ? 4.385 16.221 -8.136 1.00 94.19 90 TRP A CA 1
ATOM 756 C C . TRP A 1 90 ? 5.374 15.458 -7.259 1.00 94.19 90 TRP A C 1
ATOM 758 O O . TRP A 1 90 ? 6.280 16.056 -6.677 1.00 94.19 90 TRP A O 1
ATOM 768 N N . LYS A 1 91 ? 5.231 14.130 -7.178 1.00 90.88 91 LYS A N 1
ATOM 769 C CA . LYS A 1 91 ? 6.242 13.272 -6.561 1.00 90.88 91 LYS A CA 1
ATOM 770 C C . LYS A 1 91 ? 7.407 13.031 -7.502 1.00 90.88 91 LYS A C 1
ATOM 772 O O . LYS A 1 91 ? 7.195 12.765 -8.678 1.00 90.88 91 LYS A O 1
ATOM 777 N N . SER A 1 92 ? 8.618 13.049 -6.948 1.00 89.56 92 SER A N 1
ATOM 778 C CA . SER A 1 92 ? 9.832 12.610 -7.638 1.00 89.56 92 SER A CA 1
ATOM 779 C C . SER A 1 92 ? 9.954 11.086 -7.662 1.00 89.56 92 SER A C 1
ATOM 781 O O . SER A 1 92 ? 9.443 10.391 -6.781 1.00 89.56 92 SER A O 1
ATOM 783 N N . ASP A 1 93 ? 10.729 10.579 -8.617 1.00 88.50 93 ASP A N 1
ATOM 784 C CA . ASP A 1 93 ? 11.082 9.166 -8.784 1.00 88.50 93 ASP A CA 1
ATOM 785 C C . ASP A 1 93 ? 11.541 8.504 -7.483 1.00 88.50 93 ASP A C 1
ATOM 787 O O . ASP A 1 93 ? 11.096 7.413 -7.137 1.00 88.50 93 ASP A O 1
ATOM 791 N N . THR A 1 94 ? 12.383 9.191 -6.710 1.00 88.25 94 THR A N 1
ATOM 792 C CA . THR A 1 94 ? 12.874 8.706 -5.414 1.00 88.25 94 THR A CA 1
ATOM 793 C C . THR A 1 94 ? 11.744 8.418 -4.425 1.00 88.25 94 THR A C 1
ATOM 795 O O . THR A 1 94 ? 11.772 7.394 -3.748 1.00 88.25 94 THR A O 1
ATOM 798 N N . HIS A 1 95 ? 10.715 9.268 -4.375 1.00 90.00 95 HIS A N 1
ATOM 799 C CA . HIS A 1 95 ? 9.568 9.072 -3.489 1.00 90.00 95 HIS A CA 1
ATOM 800 C C . HIS A 1 95 ? 8.662 7.925 -3.945 1.00 90.00 95 HIS A C 1
ATOM 802 O O . HIS A 1 95 ? 8.018 7.297 -3.108 1.00 90.00 95 HIS A O 1
ATOM 808 N N . VAL A 1 96 ? 8.603 7.636 -5.248 1.00 89.44 96 VAL A N 1
ATOM 809 C CA . VAL A 1 96 ? 7.911 6.440 -5.756 1.00 89.44 96 VAL A CA 1
ATOM 810 C C . VAL A 1 96 ? 8.719 5.185 -5.414 1.00 89.44 96 VAL A C 1
ATOM 812 O O . VAL A 1 96 ? 8.160 4.195 -4.943 1.00 89.44 96 VAL A O 1
ATOM 815 N N . MET A 1 97 ? 10.043 5.240 -5.560 1.00 87.56 97 MET A N 1
ATOM 816 C CA . MET A 1 97 ? 10.937 4.128 -5.221 1.00 87.56 97 MET A CA 1
ATOM 817 C C . MET A 1 97 ? 11.006 3.838 -3.723 1.00 87.56 97 MET A C 1
ATOM 819 O O . MET A 1 97 ? 11.261 2.702 -3.325 1.00 87.56 97 MET A O 1
ATOM 823 N N . ASP A 1 98 ? 10.691 4.814 -2.873 1.00 89.25 98 ASP A N 1
ATOM 824 C CA . ASP A 1 98 ? 10.589 4.607 -1.430 1.00 89.25 98 ASP A CA 1
ATOM 825 C C . ASP A 1 98 ? 9.540 3.562 -1.043 1.00 89.25 98 ASP A C 1
ATOM 827 O O . ASP A 1 98 ? 9.710 2.875 -0.030 1.00 89.25 98 ASP A O 1
ATOM 831 N N . PHE A 1 99 ? 8.507 3.358 -1.869 1.00 89.00 99 PHE A N 1
ATOM 832 C CA . PHE A 1 99 ? 7.574 2.256 -1.661 1.00 89.00 99 PHE A CA 1
ATOM 833 C C . PHE A 1 99 ? 8.249 0.894 -1.778 1.00 89.00 99 PHE A C 1
ATOM 835 O O . PHE A 1 99 ? 7.755 -0.033 -1.157 1.00 89.00 99 PHE A O 1
ATOM 842 N N . PHE A 1 100 ? 9.374 0.755 -2.475 1.00 87.75 100 PHE A N 1
ATOM 843 C CA . PHE A 1 100 ? 10.114 -0.502 -2.654 1.00 87.75 100 PHE A CA 1
ATOM 844 C C . PHE A 1 100 ? 11.325 -0.620 -1.724 1.00 87.75 100 PHE A C 1
ATOM 846 O O . PHE A 1 100 ? 12.042 -1.614 -1.744 1.00 87.75 100 PHE A O 1
ATOM 853 N N . ARG A 1 101 ? 11.552 0.368 -0.847 1.00 83.75 101 ARG A N 1
ATOM 854 C CA . ARG A 1 101 ? 12.739 0.432 0.019 1.00 83.75 101 ARG A CA 1
ATOM 855 C C . ARG A 1 101 ? 12.952 -0.823 0.871 1.00 83.75 101 ARG A C 1
ATOM 857 O O . ARG A 1 101 ? 14.093 -1.182 1.140 1.00 83.75 101 ARG A O 1
ATOM 864 N N . GLU A 1 102 ? 11.877 -1.467 1.323 1.00 78.12 102 GLU A N 1
ATOM 865 C CA . GLU A 1 102 ? 11.983 -2.678 2.146 1.00 78.12 102 GLU A CA 1
ATOM 866 C C . GLU A 1 102 ? 12.560 -3.871 1.369 1.00 78.12 102 GLU A C 1
ATOM 868 O O . GLU A 1 102 ? 13.225 -4.700 1.980 1.00 78.12 102 GLU A O 1
ATOM 873 N N . ASP A 1 103 ? 12.386 -3.911 0.045 1.00 77.00 103 ASP A N 1
ATOM 874 C CA . ASP A 1 103 ? 12.872 -4.997 -0.816 1.00 77.00 103 ASP A CA 1
ATOM 875 C C . ASP A 1 103 ? 14.390 -4.900 -1.047 1.00 77.00 103 ASP A C 1
ATOM 877 O O . ASP A 1 103 ? 15.059 -5.903 -1.284 1.00 77.00 103 ASP A O 1
ATOM 881 N N . TYR A 1 104 ? 14.949 -3.690 -0.930 1.00 75.25 104 TYR A N 1
ATOM 882 C CA . TYR A 1 104 ? 16.385 -3.424 -1.076 1.00 75.25 104 TYR A CA 1
ATOM 883 C C . TYR A 1 104 ? 17.148 -3.414 0.253 1.00 75.25 104 TYR A C 1
ATOM 885 O O . TYR A 1 104 ? 18.377 -3.320 0.263 1.00 75.25 104 TYR A O 1
ATOM 893 N N . ARG A 1 105 ? 16.453 -3.469 1.395 1.00 74.62 105 ARG A N 1
ATOM 894 C CA . ARG A 1 105 ? 17.118 -3.546 2.699 1.00 74.62 105 ARG A CA 1
ATOM 895 C C . ARG A 1 105 ? 17.610 -4.972 2.942 1.00 74.62 105 ARG A C 1
ATOM 897 O O . ARG A 1 105 ? 16.871 -5.912 2.664 1.00 74.62 105 ARG A O 1
ATOM 904 N N . PRO A 1 106 ? 18.810 -5.149 3.525 1.00 76.19 106 PRO A N 1
ATOM 905 C CA . PRO A 1 106 ? 19.232 -6.470 3.971 1.00 76.19 106 PRO A CA 1
ATOM 906 C C . PRO A 1 106 ? 18.182 -7.027 4.937 1.00 76.19 106 PRO A C 1
ATOM 908 O O . PRO A 1 106 ? 17.702 -6.295 5.814 1.00 76.19 106 PRO A O 1
ATOM 911 N N . GLU A 1 107 ? 17.803 -8.296 4.747 1.00 73.56 107 GLU A N 1
ATOM 912 C CA . GLU A 1 107 ? 16.776 -8.938 5.563 1.00 73.56 107 GLU A CA 1
ATOM 913 C C . GLU A 1 107 ? 17.110 -8.759 7.043 1.00 73.56 107 GLU A C 1
ATOM 915 O O . GLU A 1 107 ? 18.206 -9.087 7.503 1.00 73.56 107 GLU A O 1
ATOM 920 N N . LYS A 1 108 ? 16.162 -8.202 7.804 1.00 78.00 108 LYS A N 1
ATOM 921 C CA . LYS A 1 108 ? 16.347 -8.083 9.247 1.00 78.00 108 LYS A CA 1
ATOM 922 C C . LYS A 1 108 ? 16.478 -9.494 9.823 1.00 78.00 108 LYS A C 1
ATOM 924 O O . LYS A 1 108 ? 15.622 -10.327 9.511 1.00 78.00 108 LYS A O 1
ATOM 929 N N . PRO A 1 109 ? 17.484 -9.754 10.674 1.00 78.50 109 PRO A N 1
ATOM 930 C CA . PRO A 1 109 ? 17.648 -11.057 11.298 1.00 78.50 109 PRO A CA 1
ATOM 931 C C . PRO A 1 109 ? 16.363 -11.414 12.049 1.00 78.50 109 PRO A C 1
ATOM 933 O O . PRO A 1 109 ? 15.859 -10.627 12.860 1.00 78.50 109 PRO A O 1
ATOM 936 N N . LYS A 1 110 ? 15.770 -12.557 11.693 1.00 80.56 110 LYS A N 1
ATOM 937 C CA . LYS A 1 110 ? 14.464 -12.993 12.210 1.00 80.56 110 LYS A CA 1
ATOM 938 C C . LYS A 1 110 ? 14.642 -13.734 13.526 1.00 80.56 110 LYS A C 1
ATOM 940 O O . LYS A 1 110 ? 13.901 -13.466 14.473 1.00 80.56 110 LYS A O 1
ATOM 945 N N . ASP A 1 111 ? 15.645 -14.606 13.574 1.00 84.69 111 ASP A N 1
ATOM 946 C CA . ASP A 1 111 ? 15.944 -15.420 14.740 1.00 84.69 111 ASP A CA 1
ATOM 947 C C . ASP A 1 111 ? 16.767 -14.657 15.787 1.00 84.69 111 ASP A C 1
ATOM 949 O O . ASP A 1 111 ? 17.470 -13.684 15.493 1.00 84.69 111 ASP A O 1
ATOM 953 N N . PHE A 1 112 ? 16.655 -15.099 17.038 1.00 85.06 112 PHE A N 1
ATOM 954 C CA . PHE A 1 112 ? 17.445 -14.578 18.144 1.00 85.06 112 PHE A CA 1
ATOM 955 C C . PHE A 1 112 ? 18.944 -14.740 17.879 1.00 85.06 112 PHE A C 1
ATOM 957 O O . PHE A 1 112 ? 19.691 -13.791 18.109 1.00 85.06 112 PHE A O 1
ATOM 964 N N . LEU A 1 113 ? 19.379 -15.898 17.366 1.00 85.50 113 LEU A N 1
ATOM 965 C CA . LEU A 1 113 ? 20.797 -16.158 17.127 1.00 85.50 113 LEU A CA 1
ATOM 966 C C . LEU A 1 113 ? 21.367 -15.217 16.060 1.00 85.50 113 LEU A C 1
ATOM 968 O O . LEU A 1 113 ? 22.419 -14.624 16.276 1.00 85.50 113 LEU A O 1
ATOM 972 N N . ASP A 1 114 ? 20.641 -14.994 14.964 1.00 84.38 114 ASP A N 1
ATOM 973 C CA . ASP A 1 114 ? 21.061 -14.052 13.921 1.00 84.38 114 ASP A CA 1
ATOM 974 C C . ASP A 1 114 ? 21.144 -12.612 14.450 1.00 84.38 114 ASP A C 1
ATOM 976 O O . ASP A 1 114 ? 22.076 -11.875 14.123 1.00 84.38 114 ASP A O 1
ATOM 980 N N . LYS A 1 115 ? 20.195 -12.196 15.304 1.00 84.25 115 LYS A N 1
ATOM 981 C CA . LYS A 1 115 ? 20.237 -10.878 15.964 1.00 84.25 115 LYS A CA 1
ATOM 982 C C . LYS A 1 115 ? 21.453 -10.763 16.872 1.00 84.25 115 LYS A C 1
ATOM 984 O O . LYS A 1 115 ? 22.191 -9.784 16.762 1.00 84.25 115 LYS A O 1
ATOM 989 N N . PHE A 1 116 ? 21.685 -11.783 17.697 1.00 85.19 116 PHE A N 1
ATOM 990 C CA . PHE A 1 116 ? 22.823 -11.858 18.605 1.00 85.19 116 PHE A CA 1
ATOM 991 C C . PHE A 1 116 ? 24.153 -11.778 17.845 1.00 85.19 116 PHE A C 1
ATOM 993 O O . PHE A 1 116 ? 24.993 -10.939 18.165 1.00 85.19 116 PHE A O 1
ATOM 1000 N N . LEU A 1 117 ? 24.314 -12.575 16.783 1.00 86.31 117 LEU A N 1
ATOM 1001 C CA . LEU A 1 117 ? 25.515 -12.584 15.943 1.00 86.31 117 LEU A CA 1
ATOM 1002 C C . LEU A 1 117 ? 25.702 -11.280 15.156 1.00 86.31 117 LEU A C 1
ATOM 1004 O O . LEU A 1 117 ? 26.835 -10.868 14.923 1.00 86.31 117 LEU A O 1
ATOM 1008 N N . SER A 1 118 ? 24.617 -10.592 14.782 1.00 83.50 118 SER A N 1
ATOM 1009 C CA . SER A 1 118 ? 24.698 -9.291 14.103 1.00 83.50 118 SER A CA 1
ATOM 1010 C C . SER A 1 118 ? 25.164 -8.1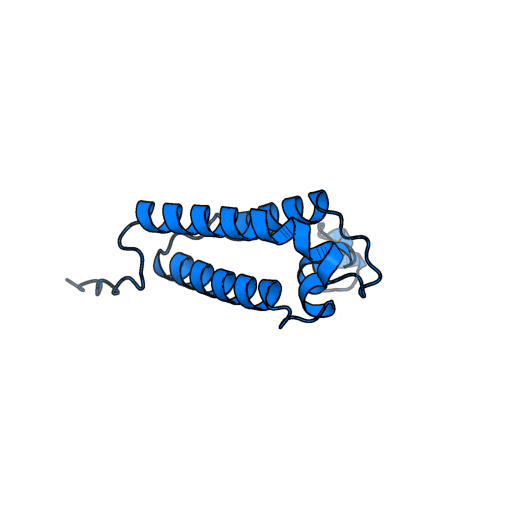39 15.007 1.00 83.50 118 SER A C 1
ATOM 1012 O O . SER A 1 118 ? 25.369 -7.028 14.514 1.00 83.50 118 SER A O 1
ATOM 1014 N N . GLY A 1 119 ? 25.311 -8.374 16.318 1.00 76.75 119 GLY A N 1
ATOM 1015 C CA . GLY A 1 119 ? 25.758 -7.374 17.293 1.00 76.75 119 GLY A CA 1
ATOM 1016 C C . GLY A 1 119 ? 24.778 -6.216 17.508 1.00 76.75 119 GLY A C 1
ATOM 1017 O O . GLY A 1 119 ? 25.129 -5.222 18.142 1.00 76.75 119 GLY A O 1
ATOM 1018 N N . LYS A 1 120 ? 23.557 -6.316 16.973 1.00 65.12 120 LYS A N 1
ATOM 1019 C CA . LYS A 1 120 ? 22.503 -5.312 17.129 1.00 65.12 120 LYS A CA 1
ATOM 1020 C C . LYS A 1 120 ? 21.576 -5.752 18.261 1.00 65.12 120 LYS A C 1
ATOM 1022 O O . LYS A 1 120 ? 20.797 -6.686 18.075 1.00 65.12 120 LYS A O 1
ATOM 1027 N N . GLN A 1 121 ? 21.713 -5.106 19.423 1.00 56.53 121 GLN A N 1
ATOM 1028 C CA . GLN A 1 121 ? 20.730 -5.179 20.514 1.00 56.53 121 GLN A CA 1
ATOM 1029 C C . GLN A 1 121 ? 19.406 -4.533 20.098 1.00 56.53 121 GLN A C 1
ATOM 1031 O O . GLN A 1 121 ? 19.448 -3.497 19.395 1.00 56.53 121 GLN A O 1
#

Organism: Schistosoma mansoni (NCBI:txid6183)

Sequence (121 aa):
MSGVKAARPILSRNHAEARRRVISLYRAWYRQLPFIPKEYSHSSVDLTVPVLHARLREEFRKNKDIKDLRIIDLLIHRWQNELLEVAHLWKSDTHVMDFFREDYRPEKPKDFLDKFLSGKQ

Secondary structure (DSSP, 8-state):
------PPPSS-SSHHHHHHHHHHHHHHHHHHGGGHHHHTTTSSS---HHHHHHHHHHHHHHTTT---HHHHHHHHHHHHHHHHHHHTT-S-HHHHHGGGHHHHSPPPP-SHHHHHHTT--

Mean predicted aligned error: 8.29 Å

Solvent-accessible surface area (backbone atoms only — not comparable to full-atom values): 7477 Å² total; per-residue (Å²): 132,88,74,77,76,80,73,80,62,80,80,43,91,46,69,70,55,42,51,52,49,53,52,51,50,52,54,51,50,65,67,48,49,71,51,45,50,72,77,44,59,85,44,95,62,91,64,48,58,69,57,52,54,51,49,54,53,49,62,57,53,75,57,63,84,69,75,57,63,57,57,52,46,52,49,51,53,52,56,50,52,51,49,50,33,56,74,68,61,71,52,53,54,68,67,61,51,55,76,50,46,74,79,73,45,78,80,73,62,83,49,70,66,51,27,60,74,67,71,58,128

Foldseek 3Di:
DPPPPPDDAPPDPDVVRLVVLLVVLLVLQLVCLVCQCVLQVVPPDPDDSVNSNVLSVVVSVVCVVDDDNNVSVVVSVVSVVVSVCSNVVVDHSVVVCVSVVVVVDDDDDPDPVSCVVVVHD